Protein AF-X0V1Y6-F1 (afdb_monomer)

Foldseek 3Di:
DVVQADPPPRDGDDDPDDLCNLCVCLVVQLVCVVPDDDDPVSNVVSVVSVVVSCVVPNDDPDPPDDVVVVVPD

Structure (mmCIF, N/CA/C/O backbone):
data_AF-X0V1Y6-F1
#
_entry.id   AF-X0V1Y6-F1
#
loop_
_atom_site.group_PDB
_atom_site.id
_atom_site.type_symbol
_atom_site.label_atom_id
_atom_site.label_alt_id
_atom_site.label_comp_id
_atom_site.label_asym_id
_atom_site.label_entity_id
_atom_site.label_seq_id
_atom_site.pdbx_PDB_ins_code
_atom_site.Cartn_x
_atom_site.Cartn_y
_atom_site.Cartn_z
_atom_site.occupancy
_atom_site.B_iso_or_equiv
_atom_site.auth_seq_id
_atom_site.auth_comp_id
_atom_site.auth_asym_id
_atom_site.auth_atom_id
_atom_site.pdbx_PDB_model_num
ATOM 1 N N . PRO A 1 1 ? 4.460 -3.791 -24.430 1.00 90.25 1 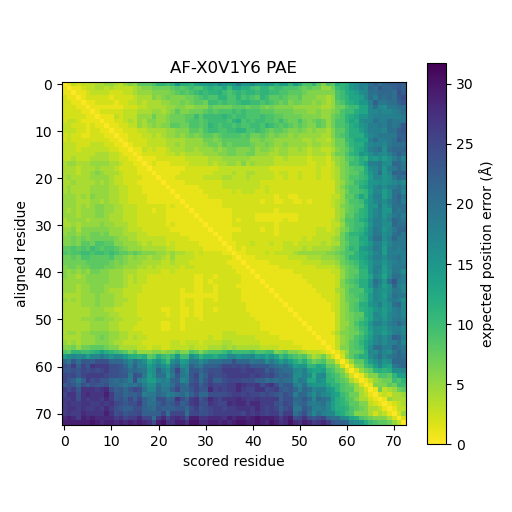PRO A N 1
ATOM 2 C CA . PRO A 1 1 ? 4.825 -4.823 -25.419 1.00 90.25 1 PRO A CA 1
ATOM 3 C C . PRO A 1 1 ? 5.132 -6.130 -24.695 1.00 90.25 1 PRO A C 1
ATOM 5 O O . PRO A 1 1 ? 5.739 -6.067 -23.628 1.00 90.25 1 PRO A O 1
ATOM 8 N N . LEU A 1 2 ? 4.663 -7.273 -25.205 1.00 90.38 2 LEU A N 1
ATOM 9 C CA . LEU A 1 2 ? 4.852 -8.568 -24.530 1.00 90.38 2 LEU A CA 1
ATOM 10 C C . LEU A 1 2 ? 6.326 -9.008 -24.497 1.00 90.38 2 LEU A C 1
ATOM 12 O O . LEU A 1 2 ?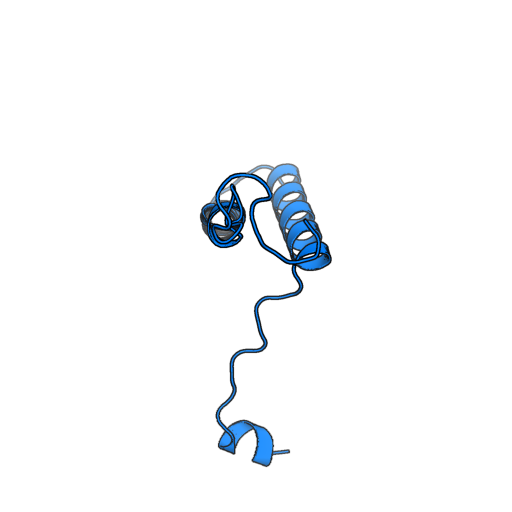 6.715 -9.793 -23.645 1.00 90.38 2 LEU A O 1
ATOM 16 N N . ASP A 1 3 ? 7.152 -8.449 -25.379 1.00 93.19 3 ASP A N 1
ATOM 17 C CA . ASP A 1 3 ? 8.606 -8.627 -25.432 1.00 93.19 3 ASP A CA 1
ATOM 18 C C . ASP A 1 3 ? 9.380 -7.775 -24.400 1.00 93.19 3 ASP A C 1
ATOM 20 O O . ASP A 1 3 ? 10.608 -7.840 -24.334 1.00 93.19 3 ASP A O 1
ATOM 24 N N . GLY A 1 4 ? 8.686 -6.954 -23.600 1.00 92.94 4 GLY A N 1
ATOM 25 C CA . GLY A 1 4 ? 9.277 -6.137 -22.536 1.00 92.94 4 GLY A CA 1
ATOM 26 C C . GLY A 1 4 ? 10.097 -4.930 -23.010 1.00 92.94 4 GLY A C 1
ATOM 27 O O . GLY A 1 4 ? 10.750 -4.280 -22.185 1.00 92.94 4 GLY A O 1
ATOM 28 N N . LYS A 1 5 ? 10.065 -4.599 -24.308 1.00 96.38 5 LYS A N 1
ATOM 29 C CA . LYS A 1 5 ? 10.862 -3.515 -24.902 1.00 96.38 5 LYS A CA 1
ATOM 30 C C . LYS A 1 5 ? 9.985 -2.401 -25.458 1.00 96.38 5 LYS A C 1
ATOM 32 O O . LYS A 1 5 ? 8.898 -2.625 -25.980 1.00 96.38 5 LYS A O 1
ATOM 37 N N . CYS A 1 6 ? 10.453 -1.162 -25.339 1.00 94.56 6 CYS A N 1
ATOM 38 C CA . CYS A 1 6 ? 9.792 -0.016 -25.949 1.00 94.56 6 CYS A CA 1
ATOM 39 C C . CYS A 1 6 ? 9.909 -0.090 -27.477 1.00 94.56 6 CYS A C 1
ATOM 41 O O . CYS A 1 6 ? 11.016 -0.121 -28.011 1.00 94.56 6 CYS A O 1
ATOM 43 N N . THR A 1 7 ? 8.784 -0.014 -28.186 1.00 95.94 7 THR A N 1
ATOM 44 C CA . THR A 1 7 ? 8.737 -0.079 -29.658 1.00 95.94 7 THR A CA 1
ATOM 45 C C . THR A 1 7 ? 9.386 1.119 -30.356 1.00 95.94 7 THR A C 1
ATOM 47 O O . THR A 1 7 ? 9.642 1.055 -31.552 1.00 95.94 7 THR A O 1
ATOM 50 N N . LYS A 1 8 ? 9.665 2.212 -29.628 1.00 97.12 8 LYS A N 1
ATOM 51 C CA . LYS A 1 8 ? 10.273 3.438 -30.172 1.00 97.12 8 LYS A CA 1
ATOM 52 C C . LYS A 1 8 ? 11.771 3.565 -29.882 1.00 97.12 8 LYS A C 1
ATOM 54 O O . LYS A 1 8 ? 12.512 4.021 -30.741 1.00 97.12 8 LYS A O 1
ATOM 59 N N . CYS A 1 9 ? 12.211 3.219 -28.669 1.00 96.06 9 CYS A N 1
ATOM 60 C CA . CYS A 1 9 ? 13.600 3.425 -28.228 1.00 96.06 9 CYS A CA 1
ATOM 61 C C . CYS A 1 9 ? 14.333 2.140 -27.827 1.00 96.06 9 CYS A C 1
ATOM 63 O O . CYS A 1 9 ? 15.478 2.212 -27.393 1.00 96.06 9 CYS A O 1
ATOM 65 N N . ASN A 1 10 ? 13.680 0.977 -27.921 1.00 95.50 10 ASN A N 1
ATOM 66 C CA . ASN A 1 10 ? 14.224 -0.326 -27.531 1.00 95.50 10 ASN A CA 1
ATOM 67 C C . ASN A 1 10 ? 14.649 -0.436 -26.046 1.00 95.50 10 ASN A C 1
ATOM 69 O O . ASN A 1 10 ? 15.311 -1.395 -25.653 1.00 95.50 10 ASN A O 1
ATOM 73 N N . GLY A 1 11 ? 14.268 0.537 -25.211 1.00 95.50 11 GLY A N 1
ATOM 74 C CA . GLY A 1 11 ? 14.534 0.542 -23.774 1.00 95.50 11 GLY A CA 1
ATOM 75 C C . GLY A 1 11 ? 13.671 -0.458 -23.002 1.00 95.50 11 GLY A C 1
ATOM 76 O O . GLY A 1 11 ? 12.600 -0.862 -23.463 1.00 95.50 11 GLY A O 1
ATOM 77 N N . LYS A 1 12 ? 14.128 -0.834 -21.801 1.00 95.12 12 LYS A N 1
ATOM 78 C CA . LYS A 1 12 ? 13.380 -1.694 -20.874 1.00 95.12 12 LYS A CA 1
ATOM 79 C C . LYS A 1 12 ? 12.110 -0.984 -20.407 1.00 95.12 12 LYS A C 1
ATOM 81 O O . LYS A 1 12 ? 12.176 0.147 -19.929 1.00 95.12 12 LYS A O 1
ATOM 86 N N . ILE A 1 13 ? 10.970 -1.662 -20.500 1.00 93.50 13 ILE A N 1
ATOM 87 C CA . ILE A 1 13 ? 9.728 -1.173 -19.899 1.00 93.50 13 ILE A CA 1
ATOM 88 C C . ILE A 1 13 ? 9.806 -1.381 -18.385 1.00 93.50 13 ILE A C 1
ATOM 90 O O . ILE A 1 13 ? 10.093 -2.480 -17.910 1.00 93.50 13 ILE A O 1
ATOM 94 N N . ILE A 1 14 ? 9.550 -0.314 -17.636 1.00 91.31 14 ILE A N 1
ATOM 95 C CA . ILE A 1 14 ? 9.442 -0.330 -16.177 1.00 91.31 14 ILE A CA 1
ATOM 96 C C . ILE A 1 14 ? 8.015 0.029 -15.769 1.00 91.31 14 ILE A C 1
ATOM 98 O O . ILE A 1 14 ? 7.309 0.721 -16.505 1.00 91.31 14 ILE A O 1
ATOM 102 N N . PHE A 1 15 ? 7.591 -0.435 -14.595 1.00 90.00 15 PHE A N 1
ATOM 103 C CA . PHE A 1 15 ? 6.324 0.001 -14.021 1.00 90.00 15 PHE A CA 1
ATOM 104 C C . PHE A 1 15 ? 6.393 1.481 -13.647 1.00 90.00 15 PHE A C 1
ATOM 106 O O . PHE A 1 15 ? 7.413 1.963 -13.158 1.00 90.00 15 PHE A O 1
ATOM 113 N N . THR A 1 16 ? 5.287 2.191 -13.846 1.00 93.88 16 THR A N 1
ATOM 114 C CA . THR A 1 16 ? 5.136 3.576 -13.387 1.00 93.88 16 THR A CA 1
ATOM 115 C C . THR A 1 16 ? 4.913 3.654 -11.878 1.00 93.88 16 THR A C 1
ATOM 117 O O . THR A 1 16 ? 5.280 4.649 -11.262 1.00 93.88 16 THR A O 1
ATOM 120 N N . ILE A 1 17 ? 4.350 2.597 -11.282 1.00 92.88 17 ILE A N 1
ATOM 121 C CA . ILE A 1 17 ? 4.066 2.466 -9.851 1.00 92.88 17 ILE A CA 1
ATOM 122 C C . ILE A 1 17 ? 4.654 1.144 -9.354 1.00 92.88 17 ILE A C 1
ATOM 124 O O . ILE A 1 17 ? 4.370 0.082 -9.906 1.00 92.88 17 ILE A O 1
ATOM 128 N N . ALA A 1 18 ? 5.482 1.203 -8.311 1.00 91.31 18 ALA A N 1
ATOM 129 C CA . ALA A 1 18 ? 6.097 0.023 -7.706 1.00 91.31 18 ALA A CA 1
ATOM 130 C C . ALA A 1 18 ? 5.221 -0.549 -6.581 1.00 91.31 18 ALA A C 1
ATOM 132 O O . ALA A 1 18 ? 4.623 0.217 -5.826 1.00 91.31 18 ALA A O 1
ATOM 133 N N . TYR A 1 19 ? 5.228 -1.871 -6.386 1.00 91.44 19 TYR A N 1
ATOM 134 C CA . TYR A 1 19 ? 4.506 -2.533 -5.285 1.00 91.44 19 TYR A CA 1
ATOM 135 C C . TYR A 1 19 ? 4.799 -1.901 -3.916 1.00 91.44 19 TYR A C 1
ATOM 137 O O . TYR A 1 19 ? 3.879 -1.560 -3.179 1.00 91.44 19 TYR A O 1
ATOM 145 N N . GLY A 1 20 ? 6.075 -1.626 -3.623 1.00 91.44 20 GLY A N 1
ATOM 146 C CA . GLY A 1 20 ? 6.480 -0.978 -2.373 1.00 91.44 20 GLY A CA 1
ATOM 147 C C . GLY A 1 20 ? 5.799 0.373 -2.126 1.00 91.44 20 GLY 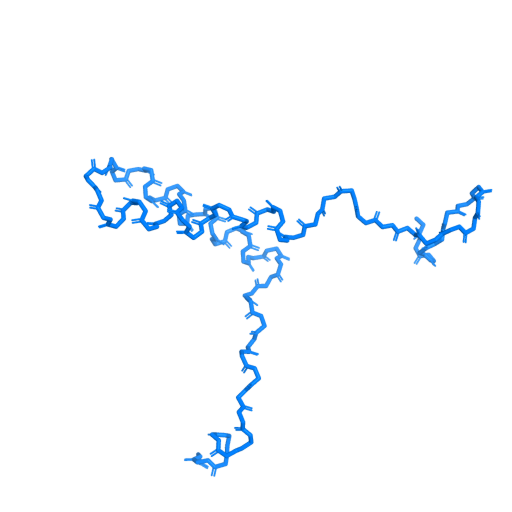A C 1
ATOM 148 O O . GLY A 1 20 ? 5.539 0.720 -0.981 1.00 91.44 20 GLY A O 1
ATOM 149 N N . SER A 1 21 ? 5.450 1.120 -3.181 1.00 94.00 21 SER A N 1
ATOM 150 C CA . SER A 1 21 ? 4.708 2.381 -3.040 1.00 94.00 21 SER A CA 1
ATOM 151 C C . SER A 1 21 ? 3.236 2.178 -2.670 1.00 94.00 21 SER A C 1
ATOM 153 O O . SER A 1 21 ? 2.677 3.020 -1.974 1.00 94.00 21 SER A O 1
ATOM 155 N N . ILE A 1 22 ? 2.641 1.048 -3.068 1.00 94.00 22 ILE A N 1
ATOM 156 C CA . ILE A 1 22 ? 1.259 0.665 -2.746 1.00 94.00 22 ILE A CA 1
ATOM 157 C C . ILE A 1 22 ? 1.156 0.286 -1.264 1.00 94.00 22 ILE A C 1
ATOM 159 O O . ILE A 1 22 ? 0.258 0.745 -0.566 1.00 94.00 22 ILE A O 1
ATOM 163 N N . VAL A 1 23 ? 2.104 -0.512 -0.761 1.00 94.75 23 VAL A N 1
ATOM 164 C CA . VAL A 1 23 ? 2.068 -1.031 0.621 1.00 94.75 23 VAL A CA 1
ATOM 165 C C . VAL A 1 23 ? 2.728 -0.122 1.656 1.00 94.75 23 VAL A C 1
ATOM 167 O O . VAL A 1 23 ? 2.574 -0.361 2.852 1.00 94.75 23 VAL A O 1
ATOM 170 N N . LYS A 1 24 ? 3.424 0.938 1.223 1.00 95.06 24 LYS A N 1
ATOM 171 C CA . LYS A 1 24 ? 4.255 1.821 2.065 1.00 95.06 24 LYS A CA 1
ATOM 172 C C . LYS A 1 24 ? 3.586 2.255 3.372 1.00 95.06 24 LYS A C 1
ATOM 174 O O . LYS A 1 24 ? 4.252 2.338 4.398 1.00 95.06 24 LYS A O 1
ATOM 179 N N . TYR A 1 25 ? 2.293 2.564 3.314 1.00 97.06 25 TYR A N 1
ATOM 180 C CA . TYR A 1 25 ? 1.532 3.091 4.448 1.00 97.06 25 TYR A CA 1
ATOM 181 C C . TYR A 1 25 ? 0.516 2.107 5.022 1.00 97.06 25 TYR A C 1
ATOM 183 O O . TYR A 1 25 ? -0.134 2.437 6.008 1.00 97.06 25 TYR A O 1
ATOM 191 N N . LEU A 1 26 ? 0.390 0.908 4.452 1.00 96.06 26 LEU A N 1
ATOM 192 C CA . LEU A 1 26 ? -0.621 -0.053 4.875 1.00 96.06 26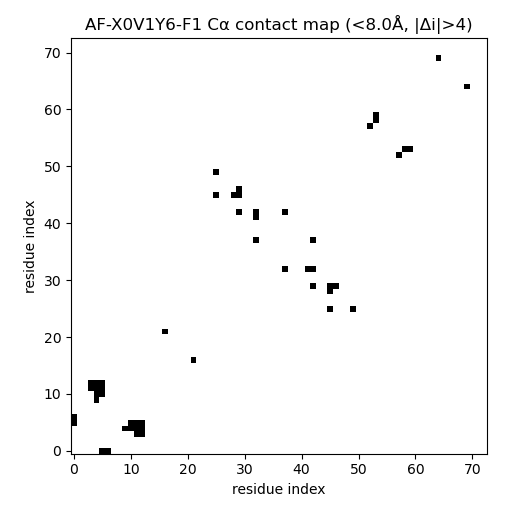 LEU A CA 1
ATOM 193 C C . LEU A 1 26 ? -0.371 -0.540 6.307 1.00 96.06 26 LEU A C 1
ATOM 195 O O . LEU A 1 26 ? -1.258 -0.439 7.149 1.00 96.06 26 LEU A O 1
ATOM 199 N N . GLU A 1 27 ? 0.844 -1.009 6.601 1.00 95.00 27 GLU A N 1
ATOM 200 C CA . GLU A 1 27 ? 1.176 -1.495 7.945 1.00 95.00 27 GLU A CA 1
ATOM 201 C C . GLU A 1 27 ? 1.152 -0.372 9.000 1.00 95.00 27 GLU A C 1
ATOM 203 O O . GLU A 1 27 ? 0.490 -0.556 10.023 1.00 95.00 27 GLU A O 1
ATOM 208 N N . PRO A 1 28 ? 1.738 0.823 8.757 1.00 97.00 28 PRO A N 1
ATOM 209 C CA . PRO A 1 28 ? 1.579 1.953 9.672 1.00 97.00 28 PRO A CA 1
ATOM 210 C C . PRO A 1 28 ? 0.114 2.347 9.912 1.00 97.00 28 PRO A C 1
ATOM 212 O O . P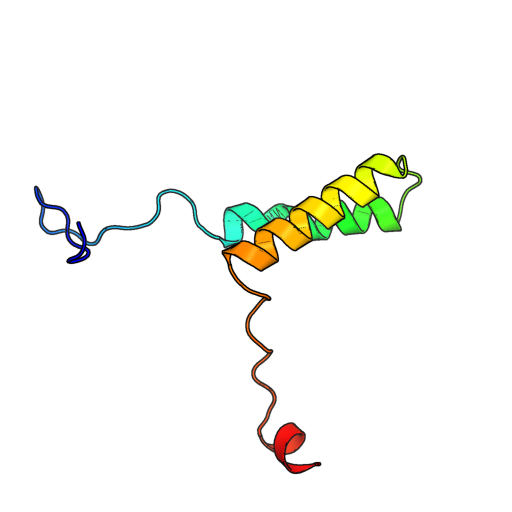RO A 1 28 ? -0.267 2.641 11.042 1.00 97.00 28 PRO A O 1
ATOM 215 N N . ALA A 1 29 ? -0.735 2.337 8.879 1.00 97.75 29 ALA A N 1
ATOM 216 C CA . ALA A 1 29 ? -2.156 2.645 9.034 1.00 97.75 29 ALA A CA 1
ATOM 217 C C . ALA A 1 29 ? -2.872 1.602 9.905 1.00 97.75 29 ALA A C 1
ATOM 219 O O . ALA A 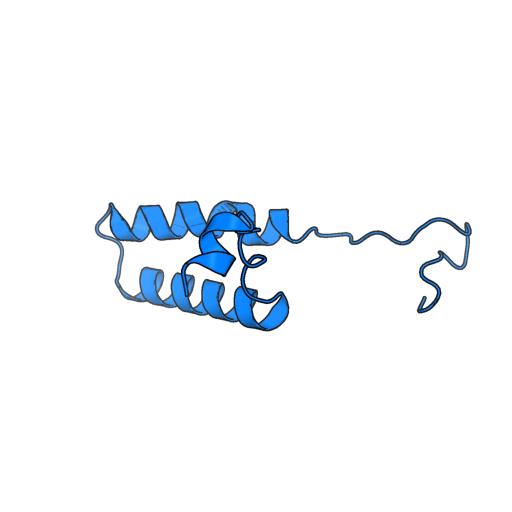1 29 ? -3.643 1.965 10.793 1.00 97.75 29 ALA A O 1
ATOM 220 N N . LEU A 1 30 ? -2.583 0.313 9.706 1.00 97.00 30 LEU A N 1
ATOM 221 C CA . LEU A 1 30 ? -3.116 -0.764 10.541 1.00 97.00 30 LEU A CA 1
ATOM 222 C C . LEU A 1 30 ? -2.643 -0.642 11.992 1.00 97.00 30 LEU A C 1
ATOM 224 O O . LEU A 1 30 ? -3.446 -0.819 12.908 1.00 97.00 30 LEU A O 1
ATOM 228 N N . GLU A 1 31 ? -1.382 -0.280 12.218 1.00 97.31 31 GLU A N 1
ATOM 229 C CA . GLU A 1 31 ? -0.839 -0.029 13.552 1.00 97.31 31 GLU A CA 1
ATOM 230 C C . GLU A 1 31 ? -1.584 1.097 14.280 1.00 97.31 31 GLU A C 1
ATOM 232 O O . GLU A 1 31 ? -1.965 0.929 15.441 1.00 97.31 31 GLU A O 1
ATOM 237 N N . LEU A 1 32 ? -1.906 2.193 13.588 1.00 97.81 32 LEU A N 1
ATOM 238 C CA . LEU A 1 32 ? -2.727 3.266 14.155 1.00 97.81 32 LEU A CA 1
ATOM 239 C C . LEU A 1 32 ? -4.10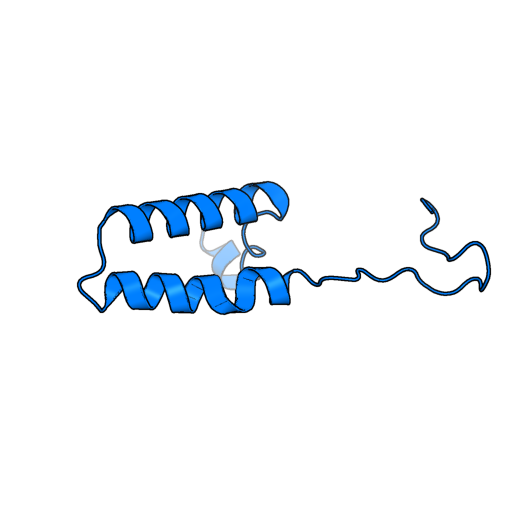5 2.755 14.599 1.00 97.81 32 LEU A C 1
ATOM 241 O O . LEU A 1 32 ? -4.574 3.120 15.675 1.00 97.81 32 LEU A O 1
ATOM 245 N N . THR A 1 33 ? -4.737 1.858 13.834 1.00 97.19 33 THR A N 1
ATOM 246 C CA . THR A 1 33 ? -6.029 1.273 14.243 1.00 97.19 33 THR A CA 1
ATOM 247 C C . THR A 1 33 ? -5.939 0.325 15.440 1.00 97.19 33 THR A C 1
ATOM 249 O O . THR A 1 33 ? -6.958 0.048 16.071 1.00 97.19 33 THR A O 1
ATOM 252 N N . ARG A 1 34 ? -4.748 -0.208 15.748 1.00 95.12 34 ARG A N 1
ATOM 253 C CA . ARG A 1 34 ? -4.503 -1.059 16.924 1.00 95.12 34 ARG A CA 1
ATOM 254 C C . ARG A 1 34 ? -4.199 -0.235 18.172 1.00 95.12 34 ARG A C 1
ATOM 256 O O . ARG A 1 34 ? -4.595 -0.636 19.261 1.00 95.12 34 ARG A O 1
ATOM 263 N N . ASN A 1 35 ? -3.524 0.899 18.002 1.00 97.50 35 ASN A N 1
ATOM 264 C CA . ASN A 1 35 ? -3.017 1.713 19.106 1.00 97.50 35 ASN A CA 1
ATOM 265 C C . ASN A 1 35 ? -3.975 2.834 19.536 1.00 97.50 35 ASN A C 1
ATOM 267 O O . ASN A 1 35 ? -3.837 3.361 20.638 1.00 97.50 35 ASN A O 1
ATOM 271 N N . PHE A 1 36 ? -4.944 3.204 18.695 1.00 97.12 36 PHE A N 1
ATOM 272 C CA . PHE A 1 36 ? -5.860 4.314 18.955 1.00 97.12 36 PHE A CA 1
ATOM 273 C C . PHE A 1 36 ? -7.325 3.912 18.786 1.00 97.12 36 PHE A C 1
ATOM 275 O O . PHE A 1 36 ? -7.663 2.979 18.057 1.00 97.12 36 PHE A O 1
ATOM 282 N N . ASN A 1 37 ? -8.216 4.662 19.441 1.00 96.50 37 ASN A N 1
ATOM 283 C CA . ASN A 1 37 ? -9.659 4.478 19.315 1.00 96.50 37 ASN A CA 1
ATOM 284 C C . ASN A 1 37 ? -10.171 5.063 17.987 1.00 96.50 37 ASN A C 1
ATOM 286 O O . ASN A 1 37 ? -10.658 6.192 17.929 1.00 96.50 37 ASN A O 1
ATOM 290 N N . VAL A 1 38 ? -10.015 4.291 16.915 1.00 96.38 38 VAL A N 1
ATOM 291 C CA . VAL A 1 38 ? -10.499 4.603 15.566 1.00 96.38 38 VAL A CA 1
ATOM 292 C C . VAL A 1 38 ? -11.823 3.862 15.327 1.00 96.38 38 VA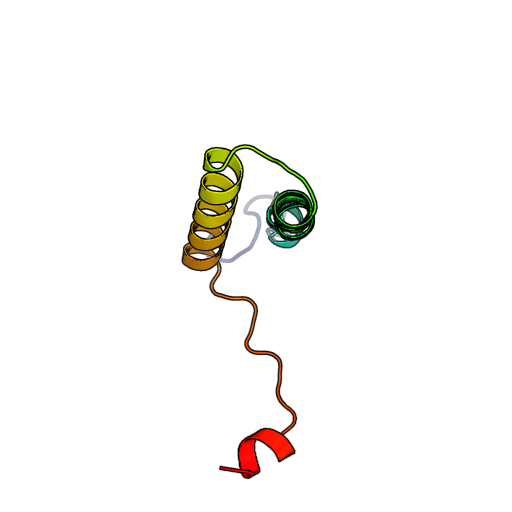L A C 1
ATOM 294 O O . VAL A 1 38 ? -11.975 2.732 15.801 1.00 96.38 38 VAL A O 1
ATOM 297 N N . PRO A 1 39 ? -12.794 4.436 14.588 1.00 97.62 39 PRO A N 1
ATOM 298 C CA . PRO A 1 39 ? -14.033 3.737 14.264 1.00 97.62 39 PRO A CA 1
ATOM 299 C C . PRO A 1 39 ? -13.801 2.351 13.646 1.00 97.62 39 PRO A C 1
ATOM 301 O O . PRO A 1 39 ? -12.959 2.185 12.762 1.00 97.62 39 PRO A O 1
ATOM 304 N N . ALA A 1 40 ? -14.600 1.364 14.063 1.00 95.88 40 ALA A N 1
ATOM 305 C CA . ALA A 1 40 ? -14.434 -0.030 13.644 1.00 95.88 40 ALA A CA 1
ATOM 306 C C . ALA A 1 40 ? -14.463 -0.222 12.116 1.00 95.88 40 ALA A C 1
ATOM 308 O O . ALA A 1 40 ? -13.750 -1.078 11.593 1.00 95.88 40 ALA A O 1
ATOM 309 N N . TYR A 1 41 ? -15.239 0.601 11.403 1.00 97.62 41 TYR A N 1
ATOM 310 C CA . TYR A 1 41 ? -15.332 0.538 9.945 1.00 97.62 41 TYR A CA 1
ATOM 311 C C . TYR A 1 41 ? -13.994 0.851 9.255 1.00 97.62 41 TYR A C 1
ATOM 313 O O . TYR A 1 41 ? -13.668 0.203 8.270 1.00 97.62 41 TYR A O 1
ATOM 321 N N . ILE A 1 42 ? -13.181 1.769 9.797 1.00 97.69 42 ILE A N 1
ATOM 322 C CA . ILE A 1 42 ? -11.864 2.111 9.232 1.00 97.69 42 ILE A CA 1
ATOM 323 C C . ILE A 1 42 ? -10.914 0.922 9.346 1.00 97.69 42 ILE A C 1
ATOM 325 O O . ILE A 1 42 ? -10.197 0.595 8.405 1.00 97.69 42 ILE A O 1
ATOM 329 N N . LYS A 1 43 ? -10.928 0.239 10.496 1.00 97.06 43 LYS A N 1
ATOM 330 C CA . LYS A 1 43 ? -10.127 -0.971 10.688 1.00 97.06 43 LYS A CA 1
ATOM 331 C C . LYS A 1 43 ? -10.544 -2.064 9.706 1.00 97.06 43 LYS A C 1
ATOM 333 O O . LYS A 1 43 ? -9.690 -2.695 9.100 1.00 97.06 43 LYS A O 1
ATOM 338 N N . GLN A 1 44 ? -11.847 -2.276 9.529 1.00 97.81 44 GLN A N 1
ATOM 339 C CA . GLN A 1 44 ? -12.358 -3.257 8.568 1.00 97.81 44 GLN A CA 1
ATOM 340 C C . GLN A 1 44 ? -11.960 -2.912 7.129 1.00 97.81 44 GLN A C 1
ATOM 342 O O . GLN A 1 44 ? -11.530 -3.799 6.398 1.00 97.81 44 GLN A O 1
ATOM 347 N N . ASP A 1 45 ? -12.052 -1.640 6.745 1.00 98.12 45 ASP A N 1
ATOM 348 C CA . ASP A 1 45 ? -11.705 -1.160 5.407 1.00 98.12 45 ASP A CA 1
ATOM 349 C C . ASP A 1 45 ? -10.215 -1.357 5.084 1.00 98.12 45 ASP A C 1
ATOM 351 O O . ASP A 1 45 ? -9.856 -1.892 4.031 1.00 98.12 45 ASP A O 1
ATOM 355 N N . LEU A 1 46 ? -9.332 -1.043 6.037 1.00 97.75 46 LEU A N 1
ATOM 356 C CA . LEU A 1 46 ? -7.897 -1.295 5.892 1.00 97.75 46 LEU A CA 1
ATOM 357 C C . LEU A 1 46 ? -7.579 -2.791 5.780 1.00 97.75 46 LEU A C 1
ATOM 359 O O . LEU A 1 46 ? -6.723 -3.174 4.983 1.00 97.75 46 LEU A O 1
ATOM 363 N N . GLU A 1 47 ? -8.293 -3.654 6.506 1.00 96.75 47 GLU A N 1
ATOM 364 C CA . GLU A 1 47 ? -8.077 -5.101 6.405 1.00 96.75 47 GLU A CA 1
ATOM 365 C C . GLU A 1 47 ? -8.628 -5.711 5.115 1.00 96.75 47 GLU A C 1
ATOM 367 O O . GLU A 1 47 ? -8.035 -6.642 4.564 1.00 96.75 47 GLU A O 1
ATOM 372 N N . LEU A 1 48 ? -9.732 -5.182 4.585 1.00 98.06 48 LEU A N 1
ATOM 373 C CA . LEU A 1 48 ? -10.210 -5.543 3.251 1.00 98.06 48 LEU A CA 1
ATOM 374 C C . LEU A 1 48 ? -9.210 -5.098 2.182 1.00 98.06 48 LEU A C 1
ATOM 376 O O . LEU A 1 48 ? -8.868 -5.887 1.302 1.00 98.06 48 LEU A O 1
ATOM 380 N N . THR A 1 49 ? -8.675 -3.882 2.309 1.00 97.25 49 THR A N 1
ATOM 381 C CA . THR A 1 49 ? -7.629 -3.351 1.427 1.00 97.25 49 THR A CA 1
ATOM 382 C C . THR A 1 49 ? -6.383 -4.236 1.457 1.00 97.25 49 THR A C 1
ATOM 384 O O . THR A 1 49 ? -5.872 -4.609 0.402 1.00 97.25 49 THR A O 1
ATOM 387 N N . LYS A 1 50 ? -5.932 -4.661 2.646 1.00 96.12 50 LYS A N 1
ATOM 388 C CA . LYS A 1 50 ? -4.813 -5.601 2.802 1.00 96.12 50 LYS A CA 1
ATOM 389 C C . LYS A 1 50 ? -5.066 -6.917 2.077 1.00 96.12 50 LYS A C 1
ATOM 391 O O . LYS A 1 50 ? -4.228 -7.350 1.291 1.00 96.12 50 LYS A O 1
ATOM 396 N N . ARG A 1 51 ? -6.232 -7.533 2.286 1.00 95.75 51 ARG A N 1
ATOM 397 C CA . ARG A 1 51 ? -6.606 -8.792 1.617 1.00 95.75 51 ARG A CA 1
ATOM 398 C C . ARG A 1 51 ? -6.669 -8.649 0.100 1.00 95.75 51 ARG A C 1
ATOM 400 O O . ARG A 1 51 ? -6.293 -9.575 -0.607 1.00 95.75 51 ARG A O 1
ATOM 407 N N . TYR A 1 52 ? -7.143 -7.508 -0.392 1.00 96.06 52 TYR A N 1
ATOM 408 C CA . TYR A 1 52 ? -7.211 -7.226 -1.822 1.00 96.06 52 TYR A CA 1
ATOM 409 C C . TYR A 1 52 ? -5.821 -7.060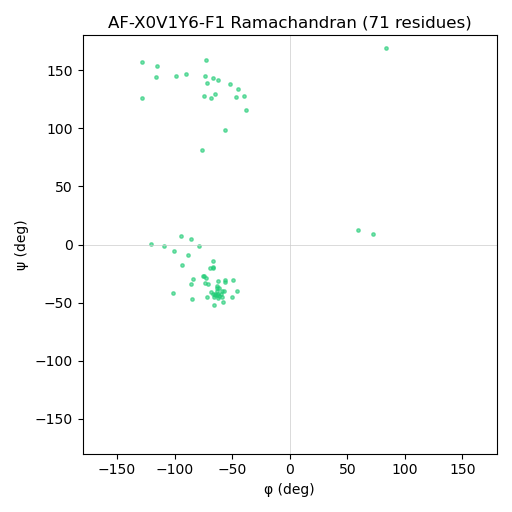 -2.446 1.00 96.06 52 TYR A C 1
ATOM 411 O O . TYR A 1 52 ? -5.550 -7.586 -3.520 1.00 96.06 52 TYR A O 1
ATOM 419 N N . ILE A 1 53 ? -4.906 -6.384 -1.752 1.00 94.56 53 ILE A N 1
ATOM 420 C CA . ILE A 1 53 ? -3.509 -6.290 -2.190 1.00 94.56 53 ILE A CA 1
ATOM 421 C C . ILE A 1 53 ? -2.872 -7.689 -2.213 1.00 94.56 53 ILE A C 1
ATOM 423 O O . ILE A 1 53 ? -2.266 -8.065 -3.215 1.00 94.56 53 ILE A O 1
ATOM 427 N N . GLU A 1 54 ? -3.067 -8.486 -1.158 1.00 92.75 54 GLU A N 1
ATOM 428 C CA . GLU A 1 54 ? -2.553 -9.861 -1.073 1.00 92.75 54 GLU A CA 1
ATOM 429 C C . GLU A 1 54 ? -3.139 -10.793 -2.148 1.00 92.75 54 GLU A C 1
ATOM 431 O O . GLU A 1 54 ? -2.453 -11.707 -2.601 1.00 92.75 54 GLU A O 1
ATOM 436 N N . SER A 1 55 ? -4.385 -10.590 -2.587 1.00 93.69 55 SER A N 1
ATOM 437 C CA . SER A 1 55 ? -4.989 -11.425 -3.634 1.00 93.69 55 SER A CA 1
ATOM 438 C C . SER A 1 55 ? -4.447 -11.125 -5.034 1.00 93.69 55 SER A C 1
ATOM 440 O O . SER A 1 55 ? -4.434 -12.018 -5.879 1.00 93.69 55 SER A O 1
ATOM 442 N N . ILE A 1 56 ? -3.983 -9.895 -5.281 1.00 91.94 56 ILE A N 1
ATOM 443 C CA . ILE A 1 56 ? -3.402 -9.481 -6.566 1.00 91.94 56 ILE A CA 1
ATOM 444 C C . ILE A 1 56 ? -1.919 -9.838 -6.643 1.00 91.94 56 ILE A C 1
ATOM 446 O O . ILE A 1 56 ? -1.457 -10.349 -7.662 1.00 91.94 56 ILE A O 1
ATOM 450 N N . PHE A 1 57 ? -1.165 -9.528 -5.589 1.00 89.06 57 PHE A N 1
ATOM 451 C CA . PHE A 1 57 ? 0.296 -9.620 -5.598 1.00 89.06 57 PHE A CA 1
ATOM 452 C C . PHE A 1 57 ? 0.834 -10.884 -4.914 1.00 89.06 57 PHE A C 1
ATOM 454 O O . PHE A 1 57 ? 2.033 -11.142 -4.984 1.00 89.06 57 PHE A O 1
ATOM 461 N N . GLY A 1 58 ? -0.039 -11.681 -4.292 1.00 82.50 58 GLY A N 1
ATOM 462 C CA . GLY A 1 58 ? 0.346 -12.761 -3.390 1.00 82.50 58 GLY A CA 1
ATOM 463 C C . GLY A 1 58 ? 0.612 -12.249 -1.972 1.00 82.50 58 GLY A C 1
ATOM 464 O O . GLY A 1 58 ? 0.688 -11.046 -1.715 1.00 82.50 58 GLY A O 1
ATOM 465 N N . LYS A 1 59 ? 0.753 -13.180 -1.024 1.00 69.19 59 LYS A N 1
ATOM 466 C CA . LYS A 1 59 ? 1.314 -12.850 0.291 1.00 69.19 59 LYS A CA 1
ATOM 467 C C . LYS A 1 59 ? 2.813 -12.640 0.129 1.00 69.19 59 LYS A C 1
ATOM 469 O O . LYS A 1 59 ? 3.426 -13.308 -0.702 1.00 69.19 59 LYS A O 1
ATOM 474 N N . ASP A 1 60 ? 3.365 -11.700 0.897 1.00 62.91 60 ASP A N 1
ATOM 475 C CA . ASP A 1 60 ? 4.799 -11.406 0.897 1.00 62.91 60 ASP A CA 1
ATOM 476 C C . ASP A 1 60 ? 5.584 -12.720 0.940 1.00 62.91 60 ASP A C 1
ATOM 478 O O . ASP A 1 60 ? 5.178 -13.626 1.679 1.00 62.91 60 ASP A O 1
ATOM 482 N N . ASN A 1 61 ? 6.614 -12.830 0.088 1.00 54.41 61 ASN A N 1
ATOM 483 C CA . ASN A 1 61 ? 7.356 -14.070 -0.145 1.00 54.41 61 ASN A CA 1
ATOM 484 C C . ASN A 1 61 ? 7.551 -14.785 1.187 1.00 54.41 61 ASN A C 1
ATOM 486 O O . ASN A 1 61 ? 8.019 -14.160 2.143 1.00 54.41 61 ASN A O 1
ATOM 490 N N . GLU A 1 62 ? 7.174 -16.064 1.246 1.00 54.50 62 GLU A N 1
ATOM 491 C CA . GLU A 1 62 ? 7.537 -16.945 2.350 1.00 54.50 62 GLU A CA 1
ATOM 492 C C . GLU A 1 62 ? 8.965 -16.587 2.757 1.00 54.50 62 GLU A C 1
ATOM 494 O O . GLU A 1 62 ? 9.872 -16.625 1.918 1.00 54.50 62 GLU A O 1
ATOM 499 N N . LYS A 1 63 ? 9.147 -16.089 3.993 1.00 55.66 63 LYS A N 1
ATOM 500 C CA . LYS A 1 63 ? 10.481 -15.741 4.487 1.00 55.66 63 LYS A CA 1
ATOM 501 C C . LYS A 1 63 ? 11.365 -16.924 4.140 1.00 55.66 63 LYS A C 1
ATOM 503 O O . LYS A 1 63 ? 10.998 -18.043 4.487 1.00 55.66 63 LYS A O 1
ATOM 508 N N . GLN A 1 64 ? 12.481 -16.688 3.455 1.00 57.12 64 GLN A N 1
ATOM 509 C CA . GLN A 1 64 ? 13.465 -17.737 3.235 1.00 57.12 64 GLN A CA 1
ATOM 510 C C . GLN A 1 64 ? 13.863 -18.272 4.615 1.00 57.12 64 GLN A C 1
ATOM 512 O O . GLN A 1 64 ? 14.639 -17.646 5.336 1.00 57.12 64 GLN A O 1
ATOM 517 N N . VAL A 1 65 ? 13.261 -19.389 5.009 1.00 70.69 65 VAL A N 1
ATOM 518 C CA . VAL A 1 65 ? 13.586 -20.086 6.243 1.00 70.69 65 VAL A CA 1
ATOM 519 C C . VAL A 1 65 ? 14.942 -20.741 6.035 1.00 70.69 65 VAL A C 1
ATOM 521 O O . VAL A 1 65 ? 15.260 -21.242 4.953 1.00 70.69 65 VAL A O 1
ATOM 524 N N . VAL A 1 66 ? 15.796 -20.685 7.053 1.00 72.38 66 VAL A N 1
ATOM 525 C CA . VAL A 1 66 ? 17.090 -21.371 7.005 1.00 72.38 66 VAL A CA 1
ATOM 526 C C . VAL A 1 66 ? 16.812 -22.870 6.872 1.00 72.38 66 VAL A C 1
ATOM 528 O O . VAL A 1 66 ? 15.902 -23.382 7.518 1.00 72.38 66 VAL A O 1
ATOM 531 N N . LEU A 1 67 ? 17.607 -23.594 6.076 1.00 77.25 67 LEU A N 1
ATOM 532 C CA . LEU A 1 67 ? 17.434 -25.038 5.839 1.00 77.25 67 LEU A CA 1
ATOM 533 C C . LEU A 1 67 ? 17.276 -25.850 7.144 1.00 77.25 67 LEU A C 1
ATOM 535 O O . LEU A 1 67 ? 16.549 -26.837 7.183 1.00 77.25 67 LEU A O 1
ATOM 539 N N . GLY A 1 68 ? 17.897 -25.397 8.238 1.00 79.69 68 GLY A N 1
ATOM 540 C CA . GLY A 1 68 ? 17.771 -26.012 9.562 1.00 79.69 68 GLY A CA 1
ATOM 541 C C . GLY A 1 68 ? 16.384 -25.916 10.216 1.00 79.69 68 GLY A C 1
ATOM 542 O O . GLY A 1 68 ? 16.110 -26.692 11.125 1.00 79.69 68 GLY A O 1
ATOM 543 N N . GLU A 1 69 ? 15.507 -25.007 9.788 1.00 76.69 69 GLU A N 1
ATOM 544 C CA . GLU A 1 69 ? 14.094 -24.992 10.202 1.00 76.69 69 GLU A CA 1
ATOM 545 C C . GLU A 1 69 ? 13.241 -25.938 9.349 1.00 76.69 69 GLU A C 1
ATOM 547 O O . GLU A 1 69 ? 12.300 -26.536 9.858 1.00 76.69 69 GLU A O 1
ATOM 552 N N . PHE A 1 70 ? 13.621 -26.148 8.085 1.00 69.50 70 PHE A N 1
ATOM 553 C CA . PHE A 1 70 ? 12.966 -27.097 7.180 1.00 69.50 70 PHE A CA 1
ATOM 554 C C . PHE A 1 70 ? 13.244 -28.563 7.559 1.00 69.50 70 PHE A C 1
ATOM 556 O O . PHE A 1 70 ? 12.377 -29.417 7.421 1.00 69.50 70 PHE A O 1
ATOM 563 N N . MET A 1 71 ? 14.438 -28.862 8.082 1.00 78.38 71 MET A N 1
ATOM 564 C CA . MET A 1 71 ? 14.864 -30.224 8.448 1.00 78.38 71 MET A CA 1
ATOM 565 C C . MET A 1 71 ? 14.441 -30.677 9.860 1.00 78.38 71 MET A C 1
ATOM 567 O O . MET A 1 71 ? 14.861 -31.743 10.304 1.00 78.38 71 MET A O 1
ATOM 571 N N . LYS A 1 72 ? 13.663 -29.872 10.595 1.00 67.38 72 LYS A N 1
ATOM 572 C CA . LYS A 1 72 ? 13.158 -30.210 11.943 1.00 67.38 72 LYS A CA 1
ATOM 573 C C . LYS A 1 72 ? 11.755 -30.839 11.941 1.00 67.38 72 LYS A C 1
ATOM 575 O O . LYS A 1 72 ? 11.188 -31.009 13.020 1.00 67.38 72 LYS A O 1
ATOM 580 N N . GLY A 1 73 ? 11.211 -31.143 10.762 1.00 53.72 73 GLY A N 1
ATOM 581 C CA . GLY A 1 73 ? 9.941 -31.853 10.571 1.00 53.72 73 GLY A CA 1
ATOM 582 C C . GLY A 1 73 ? 10.140 -33.346 10.376 1.00 53.72 73 GLY A C 1
ATOM 583 O O . GLY A 1 73 ? 11.036 -33.705 9.581 1.00 53.72 73 GLY A O 1
#

Radius of gyration: 18.84 Å; Cα contacts (8 Å, |Δi|>4): 26; chains: 1; bounding box: 33×36×50 Å

Sequence (73 aa):
PLDGKCTKCNGKIIFTIAYGSIVKYLEPALELTRNFNVPAYIKQDLELTKRYIESIFGKDNEKQVVLGEFMKG

pLDDT: mean 89.11, std 12.44, range [53.72, 98.12]

InterPro domains:
  IPR004475 DNA polymerase II large subunit DP2 [PTHR42210] (1-72)

Secondary structure (DSSP, 8-state):
-TTSB-TTT-PBP--SS-HHHHHTTHHHHHHHHHHS---HHHHHHHHHHHHHHHHHH-SS------HHHHTT-

Organism: NCBI:txid412755

Mean predicted aligned error: 8.5 Å

Solvent-accessible surface area (backbone atoms only — not comparable to full-atom values): 4760 Å² total; per-residue (Å²): 104,97,86,46,38,37,95,86,76,68,42,80,68,73,76,94,70,57,70,67,71,72,51,67,56,51,62,63,53,52,48,48,50,73,77,42,99,58,64,69,66,60,50,51,51,53,52,52,51,50,52,53,51,31,71,74,74,45,69,77,72,77,73,87,68,58,69,77,68,68,70,74,113

Nearest PDB structures (foldseek):
  9f2a-assembly1_B  TM=7.681E-01  e=1.297E-03  Pyrococcus abyssi GE5
  9f29-assembly1_B  TM=7.682E-01  e=1.564E-03  Pyrococcus abyssi GE5
  6o3q-assembly1_A  TM=4.150E-01  e=4.344E+00  Solanum lycopersicum
  6hix-assembly1_Af  TM=3.829E-01  e=7.619E+00  Trypanosoma brucei brucei